Protein AF-A0A7S2YE97-F1 (afdb_monomer_lite)

InterPro domains:
  IPR036770 Ankyrin repeat-containing domain superfamily [G3DSA:1.25.40.20] (8-160)

pLDDT: mean 84.18, std 16.36, range [41.0, 97.88]

Secondary structure (DSSP, 8-state):
--HHHHHHHTTHHHHHHHTT-HHHHHHHHHHHHHT-SSHHHHHHHHHHHHT---TTS--HHHHHHTTSSSTTGGG-HHHHHHHHHHHTT--TT---TTT---HHHHHHHHHHHHHHHHHHTTPPPP--HHHHHHHHHHS-TT---HHHHH--THHHHTTTTT-------------------

Organism: NCBI:txid265537

Foldseek 3Di:
DQLLVVCLQVCVLLVCLLVVVVVVNVVSLVSQLVVDDDPVVSLVSSLCSQARADPQQDGSLLSLLLNPQPPPLQVLVSVVSSVVSVVSNRALQDARPPQRAGSLLSNLVNNLVRQLVCVVVVHDDDPRPSNVVSNVSSAHPVGGDPRSVVSDSVVVVVVVVPPPPPPDDDDDDDDDDDDDD

Sequence (181 aa):
VSPGQLILESEAIHACTRSKNFVFLRMLLTVIATSEPTQCEKTRAKSEALNHLDTEGLTPLMAFAEKAGGSNLEDGEDRKYCQFLINMGADKNIVNLRNGLSALGTFRLKIQHEKQRQLMLFLPLRDEPEEALMEALLEPDHGETPADRAIRLEDIVDEVDEIEVDDDEGFFFEDDSDEDY

Radius of gyration: 23.35 Å; chains: 1; bounding box: 40×60×83 Å

Structure (mmCIF, N/CA/C/O backbone):
data_AF-A0A7S2YE97-F1
#
_entry.id   AF-A0A7S2YE97-F1
#
loop_
_atom_site.group_PDB
_atom_site.id
_atom_site.type_symbol
_atom_site.label_atom_id
_atom_site.label_alt_id
_atom_site.label_comp_id
_atom_site.label_asym_id
_atom_site.label_entity_id
_atom_site.label_seq_id
_atom_site.pdbx_PDB_ins_code
_atom_site.Cartn_x
_atom_site.Cartn_y
_atom_site.Cartn_z
_atom_site.occupancy
_atom_site.B_iso_or_equiv
_atom_site.auth_seq_id
_atom_site.auth_comp_id
_atom_site.auth_asym_id
_atom_site.auth_atom_id
_atom_site.pdbx_PDB_model_num
ATOM 1 N N . VAL A 1 1 ? -23.931 3.031 15.498 1.00 75.88 1 VAL A N 1
ATOM 2 C CA . VAL A 1 1 ? -22.666 2.961 14.738 1.00 75.88 1 VAL A CA 1
ATOM 3 C C . VAL A 1 1 ? -21.594 3.619 15.584 1.00 75.88 1 VAL A C 1
ATOM 5 O O . VAL A 1 1 ? -21.840 4.721 16.070 1.00 75.88 1 VAL A O 1
ATOM 8 N N . SER A 1 2 ? -20.489 2.931 15.875 1.00 85.75 2 SER A N 1
ATOM 9 C CA . SER A 1 2 ? -19.382 3.539 16.627 1.00 85.75 2 SER A CA 1
ATOM 10 C C . SER A 1 2 ? -18.596 4.511 15.730 1.00 85.75 2 SER A C 1
ATOM 12 O O . SER A 1 2 ? -18.594 4.337 14.510 1.00 85.75 2 SER A O 1
ATOM 14 N N . PRO A 1 3 ? -17.902 5.523 16.286 1.00 86.44 3 PRO A N 1
ATOM 15 C CA . PRO A 1 3 ? -17.029 6.389 15.491 1.00 86.44 3 PRO A CA 1
ATOM 16 C C . PRO A 1 3 ? -15.985 5.604 14.687 1.00 86.44 3 PRO A C 1
ATOM 18 O O . PRO A 1 3 ? -15.706 5.955 13.546 1.00 86.44 3 PRO A O 1
ATOM 21 N N . GLY A 1 4 ? -15.454 4.512 15.251 1.00 86.38 4 GLY A N 1
ATOM 22 C CA . GLY A 1 4 ? -14.522 3.630 14.550 1.00 86.38 4 GLY A CA 1
ATOM 23 C C . GLY A 1 4 ? -15.140 2.961 13.320 1.00 86.38 4 GLY A C 1
ATOM 24 O O . GLY A 1 4 ? -14.518 2.961 12.265 1.00 86.38 4 GLY A O 1
ATOM 25 N N . GLN A 1 5 ? -16.382 2.474 13.418 1.00 87.75 5 GLN A N 1
ATOM 26 C CA . GLN A 1 5 ? -17.096 1.897 12.271 1.00 87.75 5 GLN A CA 1
ATOM 27 C C . GLN A 1 5 ? -17.297 2.920 11.148 1.00 87.75 5 GLN A C 1
ATOM 29 O O . GLN A 1 5 ? -16.999 2.613 10.001 1.00 87.75 5 GLN A O 1
ATOM 34 N N . LEU A 1 6 ? -17.699 4.155 11.476 1.00 90.75 6 LEU A N 1
ATOM 35 C CA . LEU A 1 6 ? -17.858 5.220 10.474 1.00 90.75 6 LEU A CA 1
ATOM 36 C C . LEU A 1 6 ? -16.541 5.553 9.756 1.00 90.75 6 LEU A C 1
ATOM 38 O O . LEU A 1 6 ? -16.541 5.844 8.562 1.00 90.75 6 LEU A O 1
ATOM 42 N N . ILE A 1 7 ? -15.411 5.519 10.467 1.00 91.38 7 ILE A N 1
ATOM 43 C CA . ILE A 1 7 ? -14.090 5.770 9.870 1.00 91.38 7 ILE A CA 1
ATOM 44 C C . ILE A 1 7 ? -13.717 4.668 8.870 1.00 91.38 7 ILE A C 1
ATOM 46 O O . ILE A 1 7 ? -13.161 4.976 7.818 1.00 91.38 7 ILE A O 1
ATOM 50 N N . LEU A 1 8 ? -14.022 3.407 9.186 1.00 90.25 8 LEU A N 1
ATOM 51 C CA . LEU A 1 8 ? -13.765 2.280 8.287 1.00 90.25 8 LEU A CA 1
ATOM 52 C C . LEU A 1 8 ? -14.681 2.328 7.058 1.00 90.25 8 LEU A C 1
ATOM 54 O O . LEU A 1 8 ? -14.187 2.310 5.937 1.00 90.25 8 LEU A O 1
ATOM 58 N N . GLU A 1 9 ? -15.989 2.499 7.269 1.00 90.81 9 GLU A N 1
ATOM 59 C CA . GLU A 1 9 ? -17.004 2.554 6.202 1.00 90.81 9 GLU A CA 1
ATOM 60 C C . GLU A 1 9 ? -16.822 3.742 5.245 1.00 90.81 9 GLU A C 1
ATOM 62 O O . GLU A 1 9 ? -17.230 3.672 4.091 1.00 90.81 9 GLU A O 1
ATOM 67 N N . SER A 1 10 ? -16.221 4.839 5.714 1.00 92.50 10 SER A N 1
ATOM 68 C CA . SER A 1 10 ? -15.926 6.016 4.883 1.00 92.50 10 SER A CA 1
ATOM 69 C C . SER A 1 10 ? -14.605 5.924 4.121 1.00 92.50 10 SER A C 1
ATOM 71 O O . SER A 1 10 ? -14.257 6.867 3.414 1.00 92.50 10 SER A O 1
ATOM 73 N N . GLU A 1 11 ? -13.838 4.844 4.304 1.00 94.62 11 GLU A N 1
ATOM 74 C CA . GLU A 1 11 ? -12.523 4.634 3.684 1.00 94.62 11 GLU A CA 1
ATOM 75 C C . GLU A 1 11 ? -11.502 5.750 3.986 1.00 94.62 11 GLU A C 1
ATOM 77 O O . GLU A 1 11 ? -10.478 5.888 3.312 1.00 94.62 11 GLU A O 1
ATOM 82 N N . ALA A 1 12 ? -11.730 6.540 5.041 1.00 95.44 12 ALA A N 1
ATOM 83 C CA . ALA A 1 12 ? -10.910 7.707 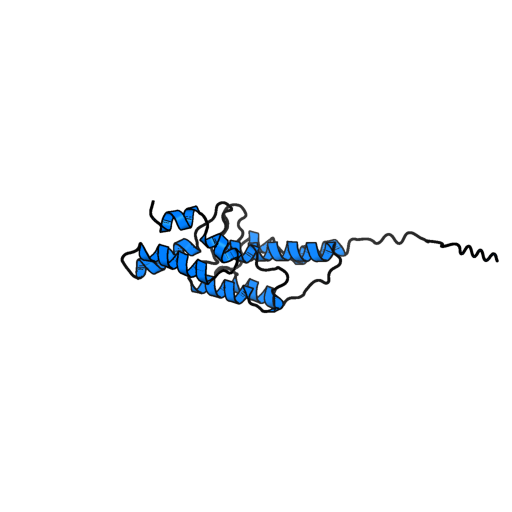5.362 1.00 95.44 12 ALA A CA 1
ATOM 84 C C . ALA A 1 12 ? -9.431 7.348 5.595 1.00 95.44 12 ALA A C 1
ATOM 86 O O . ALA A 1 12 ? -8.539 8.152 5.318 1.00 95.44 12 ALA A O 1
ATOM 87 N N . ILE A 1 13 ? -9.163 6.128 6.070 1.00 96.62 13 ILE A N 1
ATOM 88 C CA . ILE A 1 13 ? -7.809 5.588 6.240 1.00 96.62 13 ILE A CA 1
ATOM 89 C C . ILE A 1 13 ? -7.108 5.445 4.886 1.00 96.62 13 ILE A C 1
ATOM 91 O O . ILE A 1 13 ? -5.993 5.942 4.748 1.00 96.62 13 ILE A O 1
ATOM 95 N N . HIS A 1 14 ? -7.771 4.854 3.888 1.00 96.75 14 HIS A N 1
ATOM 96 C CA . HIS A 1 14 ? -7.250 4.703 2.525 1.00 96.75 14 HIS A CA 1
ATOM 97 C C . HIS A 1 14 ? -6.968 6.063 1.881 1.00 96.75 14 HIS A C 1
ATOM 99 O O . HIS A 1 14 ? -5.919 6.276 1.276 1.00 96.75 14 HIS A O 1
ATOM 105 N N . ALA A 1 15 ? -7.873 7.029 2.059 1.00 94.94 15 ALA A N 1
ATOM 106 C CA . ALA A 1 15 ? -7.662 8.390 1.569 1.00 94.94 15 ALA A CA 1
ATOM 107 C C . ALA A 1 15 ? -6.445 9.063 2.235 1.00 94.94 15 ALA A C 1
ATOM 109 O O . ALA A 1 15 ? -5.645 9.732 1.569 1.00 94.94 15 ALA A O 1
ATOM 110 N N . CYS A 1 16 ? -6.263 8.869 3.546 1.00 95.25 16 CYS A N 1
ATOM 111 C CA . CYS A 1 16 ? -5.103 9.391 4.268 1.00 95.25 16 CYS A CA 1
ATOM 112 C C . CYS A 1 16 ? -3.794 8.725 3.826 1.00 95.25 16 CYS A C 1
ATOM 114 O O . CYS A 1 16 ? -2.788 9.425 3.706 1.00 95.25 16 CYS A O 1
ATOM 116 N N . THR A 1 17 ? -3.790 7.412 3.564 1.00 94.75 17 THR A N 1
ATOM 117 C CA . THR A 1 17 ? -2.585 6.722 3.083 1.00 94.75 17 THR A CA 1
ATOM 118 C C . THR A 1 17 ? -2.226 7.153 1.669 1.00 94.75 17 THR A C 1
ATOM 120 O O . THR A 1 17 ? -1.098 7.586 1.453 1.00 94.75 17 THR A O 1
ATOM 123 N N . ARG A 1 18 ? -3.191 7.181 0.739 1.00 92.06 18 ARG A N 1
ATOM 124 C CA . ARG A 1 18 ? -3.002 7.678 -0.641 1.00 92.06 18 ARG A CA 1
ATOM 125 C C . ARG A 1 18 ? -2.417 9.093 -0.694 1.00 92.06 18 ARG A C 1
ATOM 127 O O . ARG A 1 18 ? -1.621 9.400 -1.574 1.00 92.06 18 ARG A O 1
ATOM 134 N N . SER A 1 19 ? -2.802 9.956 0.248 1.00 91.00 19 SER A N 1
ATOM 135 C CA . SER A 1 19 ? -2.330 11.347 0.335 1.00 91.00 19 SER A CA 1
ATOM 136 C C . SER A 1 19 ? -1.078 11.546 1.197 1.00 91.00 19 SER A C 1
ATOM 138 O O . SER A 1 19 ? -0.663 12.687 1.397 1.00 91.00 19 SER A O 1
ATOM 140 N N . LYS A 1 20 ? -0.476 10.472 1.733 1.00 90.88 20 LYS A N 1
ATOM 141 C CA . LYS A 1 20 ? 0.666 10.519 2.669 1.00 90.88 20 LYS A CA 1
ATOM 142 C C . LYS A 1 20 ? 0.407 11.372 3.917 1.00 90.88 20 LYS A C 1
ATOM 144 O O . LYS A 1 20 ? 1.334 11.852 4.573 1.00 90.88 20 LYS A O 1
ATOM 149 N N . ASN A 1 21 ? -0.856 11.560 4.295 1.00 91.44 21 ASN A N 1
ATOM 150 C CA . ASN A 1 21 ? -1.219 12.443 5.394 1.00 91.44 21 ASN A CA 1
ATOM 151 C C . ASN A 1 21 ? -1.110 11.723 6.747 1.00 91.44 21 ASN A C 1
ATOM 153 O O . ASN A 1 21 ? -2.098 11.297 7.352 1.00 91.44 21 ASN A O 1
ATOM 157 N N . PHE A 1 22 ? 0.127 11.580 7.229 1.00 88.25 22 PHE A N 1
ATOM 158 C CA . PHE A 1 22 ? 0.442 10.834 8.451 1.00 88.25 22 PHE A CA 1
ATOM 159 C C . PHE A 1 22 ? -0.251 11.391 9.701 1.00 88.25 22 PHE A C 1
ATOM 161 O O . PHE A 1 22 ? -0.606 10.627 10.600 1.00 88.25 22 PHE A O 1
ATOM 168 N N . VAL A 1 23 ? -0.445 12.711 9.778 1.00 92.44 23 VAL A N 1
ATOM 169 C CA . VAL A 1 23 ? -1.068 13.360 10.940 1.00 92.44 23 VAL A CA 1
ATOM 170 C C . VAL A 1 23 ? -2.518 12.914 11.058 1.00 92.44 23 VAL A C 1
ATOM 172 O O . VAL A 1 23 ? -2.937 12.436 12.116 1.00 92.44 23 VAL A O 1
ATOM 175 N N . PHE A 1 24 ? -3.265 13.010 9.957 1.00 94.69 24 PHE A N 1
ATOM 176 C CA . PHE A 1 24 ? -4.664 12.605 9.929 1.00 94.69 24 PHE A CA 1
ATOM 177 C C . PHE A 1 24 ? -4.818 11.093 10.087 1.00 94.69 24 PHE A C 1
ATOM 179 O O . PHE A 1 24 ? -5.642 10.663 10.891 1.00 94.69 24 PHE A O 1
ATOM 186 N N . LEU A 1 25 ? -3.965 10.287 9.447 1.00 95.62 25 LEU A N 1
ATOM 187 C CA . LEU A 1 25 ? -3.965 8.836 9.639 1.00 95.62 25 LEU A CA 1
ATOM 188 C C . LEU A 1 25 ? -3.808 8.458 11.121 1.00 95.62 25 LEU A C 1
ATOM 190 O O . LEU A 1 25 ? -4.608 7.699 11.667 1.00 95.62 25 LEU A O 1
ATOM 194 N N . ARG A 1 26 ? -2.807 9.024 11.812 1.00 94.56 26 ARG A N 1
ATOM 195 C CA . ARG A 1 26 ? -2.575 8.750 13.241 1.00 94.56 26 ARG A CA 1
ATOM 196 C C . ARG A 1 26 ? -3.742 9.200 14.111 1.00 94.56 26 ARG A C 1
ATOM 198 O O . ARG A 1 26 ? -4.059 8.520 15.090 1.00 94.56 26 ARG A O 1
ATOM 205 N N . MET A 1 27 ? -4.370 10.323 13.775 1.00 95.38 27 MET A N 1
ATOM 206 C CA . MET A 1 27 ? -5.557 10.807 14.472 1.00 95.38 27 MET A CA 1
ATOM 207 C C . MET A 1 27 ? -6.721 9.819 14.323 1.00 95.38 27 MET A C 1
ATOM 209 O O . MET A 1 27 ? -7.280 9.401 15.336 1.00 95.38 27 MET A O 1
ATOM 213 N N . LEU A 1 28 ? -7.029 9.372 13.101 1.00 95.75 28 LEU A N 1
ATOM 214 C CA . LEU A 1 28 ? -8.090 8.393 12.839 1.00 95.75 28 LEU A CA 1
ATOM 215 C C . LEU A 1 28 ? -7.843 7.072 13.582 1.00 95.75 28 LEU A C 1
ATOM 217 O O . LEU A 1 28 ? -8.715 6.598 14.307 1.00 95.75 28 LEU A O 1
ATOM 221 N N . LEU A 1 29 ? -6.625 6.529 13.503 1.00 95.06 29 LEU A N 1
ATOM 222 C CA . LEU A 1 29 ? -6.242 5.309 14.227 1.00 95.06 29 LEU A CA 1
ATOM 223 C C . LEU A 1 29 ? -6.323 5.472 15.752 1.00 95.06 29 LEU A C 1
ATOM 225 O O . LEU A 1 29 ? -6.571 4.508 16.478 1.00 95.06 29 LEU A O 1
ATOM 229 N N . THR A 1 30 ? -6.104 6.686 16.261 1.00 94.25 30 THR A N 1
ATOM 230 C CA . THR A 1 30 ? -6.271 6.982 17.688 1.00 94.25 30 THR A CA 1
ATOM 231 C C . THR A 1 30 ? -7.743 6.954 18.077 1.00 94.25 30 THR A C 1
ATOM 233 O O . THR A 1 30 ? -8.070 6.322 19.077 1.00 94.25 30 THR A O 1
ATOM 236 N N . VAL A 1 31 ? -8.628 7.553 17.274 1.00 93.88 31 VAL A N 1
ATOM 237 C CA . VAL A 1 31 ? -10.082 7.5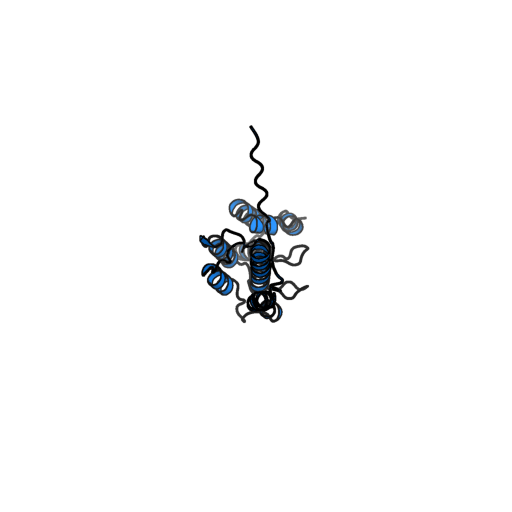16 17.506 1.00 93.88 31 VAL A CA 1
ATOM 238 C C . VAL A 1 31 ? -10.609 6.078 17.495 1.00 93.88 31 VAL A C 1
ATOM 240 O O . VAL A 1 31 ? -11.365 5.691 18.388 1.00 93.88 31 VAL A O 1
ATOM 243 N N . ILE A 1 32 ? -10.157 5.256 16.545 1.00 92.81 32 ILE A N 1
ATOM 244 C CA . ILE A 1 32 ? -10.510 3.829 16.489 1.00 92.81 32 ILE A CA 1
ATOM 245 C C . ILE A 1 32 ? -10.099 3.137 17.791 1.00 92.81 32 ILE A C 1
ATOM 247 O O . ILE A 1 32 ? -10.936 2.560 18.480 1.00 92.81 32 ILE A O 1
ATOM 251 N N . ALA A 1 33 ? -8.839 3.294 18.198 1.00 91.75 33 ALA A N 1
ATOM 252 C CA . ALA A 1 33 ? -8.330 2.667 19.411 1.00 91.75 33 ALA A CA 1
ATOM 253 C C . ALA A 1 33 ? -9.001 3.176 20.697 1.00 91.75 33 ALA A C 1
ATOM 255 O O . ALA A 1 33 ? -9.139 2.424 21.654 1.00 91.75 33 ALA A O 1
ATOM 256 N N . THR A 1 34 ? -9.443 4.434 20.769 1.00 89.94 34 THR A N 1
ATOM 257 C CA . THR A 1 34 ? -10.120 4.932 21.981 1.00 89.94 34 THR A CA 1
ATOM 258 C C . THR A 1 34 ? -11.440 4.229 22.286 1.00 89.94 34 THR A C 1
ATOM 260 O O . THR A 1 34 ? -11.907 4.318 23.419 1.00 89.94 34 THR A O 1
ATOM 263 N N . SER A 1 35 ? -12.007 3.508 21.316 1.00 85.12 35 SER A N 1
ATOM 264 C CA . SER A 1 35 ? -13.218 2.707 21.509 1.00 85.12 35 SER A CA 1
ATOM 265 C C . SER A 1 35 ? -12.954 1.390 22.255 1.00 85.12 35 SER A C 1
ATOM 267 O O . SER A 1 35 ? -13.901 0.779 22.740 1.00 85.12 35 SER A O 1
ATOM 269 N N . GLU A 1 36 ? -11.687 0.981 22.392 1.00 89.56 36 GLU A N 1
ATOM 270 C CA . GLU A 1 36 ? -11.294 -0.312 22.956 1.00 89.56 36 GLU A CA 1
ATOM 271 C C . GLU A 1 36 ? -10.795 -0.205 24.412 1.00 89.56 36 GLU A C 1
ATOM 273 O O . GLU A 1 36 ? -10.025 0.712 24.742 1.00 89.56 36 GLU A O 1
ATOM 278 N N . PRO A 1 37 ? -11.182 -1.138 25.308 1.00 86.75 37 PRO A N 1
ATOM 279 C CA . PRO A 1 37 ? -10.896 -1.016 26.734 1.00 86.75 37 PRO A CA 1
ATOM 280 C C . PRO A 1 37 ? -9.446 -1.358 27.104 1.00 86.75 37 PRO A C 1
ATOM 282 O O . PRO A 1 37 ? -8.865 -0.687 27.963 1.00 86.75 37 PRO A O 1
ATOM 285 N N . THR A 1 38 ? -8.819 -2.348 26.464 1.00 93.94 38 THR A N 1
ATOM 286 C CA . THR A 1 38 ? -7.451 -2.780 26.805 1.00 93.94 38 THR A CA 1
ATOM 287 C C . THR A 1 38 ? -6.405 -2.350 25.777 1.00 93.94 38 THR A C 1
ATOM 289 O O . THR A 1 38 ? -6.697 -2.119 24.608 1.00 93.94 38 THR A O 1
ATOM 292 N N . GLN A 1 39 ? -5.133 -2.271 26.190 1.00 91.88 39 GLN A N 1
ATOM 293 C CA . GLN A 1 39 ? -4.034 -1.950 25.269 1.00 91.88 39 GLN A CA 1
ATOM 294 C C . GLN A 1 39 ? -3.868 -2.997 24.152 1.00 91.88 39 GLN A C 1
ATOM 296 O O . GLN A 1 39 ? -3.484 -2.644 23.040 1.00 91.88 39 GLN A O 1
ATOM 301 N N . CYS A 1 40 ? -4.172 -4.266 24.437 1.00 93.19 40 CYS A N 1
ATOM 302 C CA . CYS A 1 40 ? -4.134 -5.337 23.444 1.00 93.19 40 CYS A CA 1
ATOM 303 C C . CYS A 1 40 ? -5.191 -5.112 22.352 1.00 93.19 40 CYS A C 1
ATOM 305 O O . CYS A 1 40 ? -4.863 -5.096 21.167 1.00 93.19 40 CYS A O 1
ATOM 307 N N . GLU A 1 41 ? -6.436 -4.835 22.751 1.00 92.06 41 GLU A N 1
ATOM 308 C CA . GLU A 1 41 ? -7.533 -4.548 21.819 1.00 92.06 41 GLU A CA 1
ATOM 309 C C . GLU A 1 41 ? -7.282 -3.261 21.030 1.00 92.06 41 GLU A C 1
ATOM 311 O O . GLU A 1 41 ? -7.501 -3.231 19.826 1.00 92.06 41 GLU A O 1
ATOM 316 N N . LYS A 1 42 ? -6.703 -2.229 21.659 1.00 93.19 42 LYS A N 1
ATOM 317 C CA . LYS A 1 42 ? -6.281 -0.994 20.975 1.00 93.19 42 LYS A CA 1
ATOM 318 C C . LYS A 1 42 ? -5.308 -1.254 19.833 1.00 93.19 42 LYS A C 1
ATOM 320 O O . LYS A 1 42 ? -5.452 -0.672 18.761 1.00 93.19 42 LYS A O 1
ATOM 325 N N . THR A 1 43 ? -4.287 -2.074 20.072 1.00 92.50 43 THR A N 1
ATOM 326 C CA . THR A 1 43 ? -3.306 -2.433 19.040 1.00 92.50 43 THR A CA 1
ATOM 327 C C . THR A 1 43 ? -3.965 -3.255 17.940 1.00 92.50 43 THR A C 1
ATOM 329 O O . THR A 1 43 ? -3.762 -2.968 16.762 1.00 92.50 43 THR A O 1
ATOM 332 N N . ARG A 1 44 ? -4.806 -4.222 18.318 1.00 93.44 44 ARG A N 1
ATOM 333 C CA . ARG A 1 44 ? -5.547 -5.055 17.373 1.00 93.44 44 ARG A CA 1
ATOM 334 C C . ARG A 1 44 ? -6.468 -4.223 16.477 1.00 93.44 44 ARG A C 1
ATOM 336 O O . ARG A 1 44 ? -6.367 -4.346 15.268 1.00 93.44 44 ARG A O 1
ATOM 343 N N . ALA A 1 45 ? -7.277 -3.325 17.036 1.00 93.44 45 ALA A N 1
ATOM 344 C CA . ALA A 1 45 ? -8.194 -2.478 16.273 1.00 93.44 45 ALA A CA 1
ATOM 345 C C . ALA A 1 45 ? -7.461 -1.554 15.286 1.00 93.44 45 ALA A C 1
ATOM 347 O O . ALA A 1 45 ? -7.941 -1.313 14.183 1.00 93.44 45 ALA A O 1
ATOM 348 N N . LYS A 1 46 ? -6.266 -1.059 15.645 1.00 94.50 46 LYS A N 1
ATOM 349 C CA . LYS A 1 46 ? -5.421 -0.297 14.709 1.00 94.50 46 LYS A CA 1
ATOM 350 C C . LYS A 1 46 ? -4.918 -1.160 13.558 1.00 94.50 46 LYS A C 1
ATOM 352 O O . LYS A 1 46 ? -4.935 -0.699 12.423 1.00 94.50 46 LYS A O 1
ATOM 357 N N . SER A 1 47 ? -4.471 -2.380 13.851 1.00 95.25 47 SER A N 1
ATOM 358 C CA . SER A 1 47 ? -4.016 -3.314 12.820 1.00 95.25 47 SER A CA 1
ATOM 359 C C . SER A 1 47 ? -5.174 -3.746 11.919 1.00 95.25 47 SER A C 1
ATOM 361 O O . SER A 1 47 ? -5.038 -3.689 10.705 1.00 95.25 47 SER A O 1
ATOM 363 N N . GLU A 1 48 ? -6.346 -4.062 12.475 1.00 95.19 48 GLU A N 1
ATOM 364 C CA . GLU A 1 48 ? -7.560 -4.350 11.696 1.00 95.19 48 GLU A CA 1
ATOM 365 C C . GLU A 1 48 ? -7.928 -3.177 10.781 1.00 95.19 48 GLU A C 1
ATOM 367 O O . GLU A 1 48 ? -8.248 -3.380 9.616 1.00 95.19 48 GLU A O 1
ATOM 372 N N . ALA A 1 49 ? -7.813 -1.942 11.270 1.00 96.12 49 ALA A N 1
ATOM 373 C CA . ALA A 1 49 ? -8.083 -0.750 10.479 1.00 96.12 49 ALA A CA 1
ATOM 374 C C . ALA A 1 49 ? -7.064 -0.523 9.347 1.00 96.12 49 ALA A C 1
ATOM 376 O O . ALA A 1 49 ? -7.438 -0.094 8.259 1.00 96.12 49 ALA A O 1
ATOM 377 N N . LEU A 1 50 ? -5.784 -0.831 9.582 1.00 97.31 50 LEU A N 1
ATOM 378 C CA . LEU A 1 50 ? -4.716 -0.767 8.575 1.00 97.31 50 LEU A CA 1
ATOM 379 C C . LEU A 1 50 ? -4.744 -1.917 7.563 1.00 97.31 50 LEU A C 1
ATOM 381 O O . LEU A 1 50 ? -4.014 -1.862 6.578 1.00 97.31 50 LEU A O 1
ATOM 385 N N . ASN A 1 51 ? -5.576 -2.925 7.808 1.00 97.75 51 ASN A N 1
ATOM 386 C CA . ASN A 1 51 ? -5.766 -4.103 6.966 1.00 97.75 51 ASN A CA 1
ATOM 387 C C . ASN A 1 51 ? -7.203 -4.220 6.445 1.00 97.75 51 ASN A C 1
ATOM 389 O O . ASN A 1 51 ? -7.565 -5.223 5.832 1.00 97.75 51 ASN A O 1
ATOM 393 N N . HIS A 1 52 ? -8.031 -3.208 6.707 1.00 96.44 52 HIS A N 1
ATOM 394 C CA . HIS A 1 52 ? -9.391 -3.143 6.204 1.00 96.44 52 HIS A CA 1
ATOM 395 C C . HIS A 1 52 ? -9.368 -2.993 4.685 1.00 96.44 52 HIS A C 1
ATOM 397 O O . HIS A 1 52 ? -8.512 -2.291 4.167 1.00 96.44 52 HIS A O 1
ATOM 403 N N . LEU A 1 53 ? -10.293 -3.641 3.984 1.00 96.19 53 LEU A N 1
ATOM 404 C CA . LEU A 1 53 ? -10.402 -3.520 2.534 1.00 96.19 53 LEU A CA 1
ATOM 405 C C . LEU A 1 53 ? -11.386 -2.403 2.188 1.00 96.19 53 LEU A C 1
ATOM 407 O O . LEU A 1 53 ? -12.473 -2.355 2.765 1.00 96.19 53 LEU A O 1
ATOM 411 N N . ASP A 1 54 ? -11.023 -1.537 1.249 1.00 95.62 54 ASP A N 1
ATOM 412 C CA . ASP A 1 54 ? -11.953 -0.586 0.641 1.00 95.62 54 ASP A CA 1
ATOM 413 C C . ASP A 1 54 ? -12.925 -1.265 -0.349 1.00 95.62 54 ASP A C 1
ATOM 415 O O . ASP A 1 54 ? -12.926 -2.485 -0.555 1.00 95.62 54 ASP A O 1
ATOM 419 N N . THR A 1 55 ? -13.784 -0.465 -0.982 1.00 94.62 55 THR A N 1
ATOM 420 C CA . THR A 1 55 ? -14.744 -0.906 -2.008 1.00 94.62 55 THR A CA 1
ATOM 421 C C . THR A 1 55 ? -14.093 -1.492 -3.268 1.00 94.62 55 THR A C 1
ATOM 423 O O . THR A 1 55 ? -14.729 -2.275 -3.995 1.00 94.62 55 THR A O 1
ATOM 426 N N . GLU A 1 56 ? -12.825 -1.171 -3.521 1.00 94.25 56 GLU A N 1
ATOM 427 C CA . GLU A 1 56 ? -12.008 -1.713 -4.610 1.00 94.25 56 GLU A CA 1
ATOM 428 C C . GLU A 1 56 ? -11.297 -3.017 -4.202 1.00 94.25 56 GLU A C 1
ATOM 430 O O . GLU A 1 56 ? -10.809 -3.760 -5.060 1.00 94.25 56 GLU A O 1
ATOM 435 N N . GLY A 1 57 ? -11.334 -3.362 -2.912 1.00 95.56 57 GLY A N 1
ATOM 436 C CA . GLY A 1 57 ? -10.679 -4.534 -2.343 1.00 95.56 57 GLY A CA 1
ATOM 437 C C . GLY A 1 57 ? -9.208 -4.295 -2.010 1.00 95.56 57 GLY A C 1
ATOM 438 O O . GLY A 1 57 ? -8.448 -5.260 -1.935 1.00 95.56 57 GLY A O 1
ATOM 439 N N . LEU A 1 58 ? -8.793 -3.038 -1.853 1.00 96.88 58 LEU A N 1
ATOM 440 C CA . LEU A 1 58 ? -7.433 -2.644 -1.511 1.00 96.88 58 LEU A CA 1
ATOM 441 C C . LEU A 1 58 ? -7.315 -2.422 -0.007 1.00 96.88 58 LEU A C 1
ATOM 443 O O . LEU A 1 58 ? -8.194 -1.832 0.609 1.00 96.88 58 LEU A O 1
ATOM 447 N N . THR A 1 59 ? -6.203 -2.857 0.584 1.00 97.88 59 THR A N 1
ATOM 448 C CA . THR A 1 59 ? -5.811 -2.394 1.921 1.00 97.88 59 THR A CA 1
ATOM 449 C C . THR A 1 59 ? -5.238 -0.975 1.840 1.00 97.88 59 THR A C 1
ATOM 451 O O . THR A 1 59 ? -4.788 -0.549 0.773 1.00 97.88 59 THR A O 1
ATOM 454 N N . PRO A 1 60 ? -5.117 -0.236 2.956 1.00 97.62 60 PRO A N 1
ATOM 455 C CA . PRO A 1 60 ? -4.429 1.050 2.980 1.00 97.62 60 PRO A CA 1
ATOM 456 C C . PRO A 1 60 ? -2.984 0.996 2.464 1.00 97.62 60 PRO A C 1
ATOM 458 O O . PRO A 1 60 ? -2.518 1.989 1.899 1.00 97.62 60 PRO A O 1
ATOM 461 N N . LEU A 1 61 ? -2.288 -0.138 2.640 1.00 97.69 61 LEU A N 1
ATOM 462 C CA . LEU A 1 61 ? -0.949 -0.368 2.090 1.00 97.69 61 LEU A CA 1
ATOM 463 C C . LEU A 1 61 ? -0.990 -0.539 0.566 1.00 97.69 61 LEU A C 1
ATOM 465 O O . LEU A 1 61 ? -0.200 0.099 -0.120 1.00 97.69 61 LEU A O 1
ATOM 469 N N . MET A 1 62 ? -1.932 -1.324 0.029 1.00 97.62 62 MET A N 1
ATOM 470 C CA . MET A 1 62 ? -2.135 -1.452 -1.424 1.00 97.62 62 MET A CA 1
ATOM 471 C C . MET A 1 62 ? -2.548 -0.124 -2.061 1.00 97.62 62 MET A C 1
ATOM 473 O O . MET A 1 62 ? -1.993 0.274 -3.077 1.00 97.62 62 MET A O 1
ATOM 477 N N . ALA A 1 63 ? -3.477 0.600 -1.435 1.00 95.69 63 ALA A N 1
ATOM 478 C CA . ALA A 1 63 ? -3.931 1.906 -1.899 1.00 95.69 63 ALA A CA 1
ATOM 479 C C . ALA A 1 63 ? -2.780 2.924 -1.945 1.00 95.69 63 ALA A C 1
ATOM 481 O O . ALA A 1 63 ? -2.744 3.792 -2.816 1.00 95.69 63 ALA A O 1
ATOM 482 N N . PHE A 1 64 ? -1.821 2.822 -1.019 1.00 95.56 64 PHE A N 1
ATOM 483 C CA . PHE A 1 64 ? -0.596 3.609 -1.090 1.00 95.56 64 PHE A CA 1
ATOM 484 C C . PHE A 1 64 ? 0.354 3.110 -2.186 1.00 95.56 64 PHE A C 1
ATOM 486 O O . PHE A 1 64 ? 0.855 3.927 -2.954 1.00 95.56 64 PHE A O 1
ATOM 493 N N . ALA A 1 65 ? 0.561 1.796 -2.299 1.00 94.50 65 ALA A N 1
ATOM 494 C CA . ALA A 1 65 ? 1.382 1.175 -3.338 1.00 94.50 65 ALA A CA 1
ATOM 495 C C . ALA A 1 65 ? 0.910 1.530 -4.761 1.00 94.50 65 ALA A C 1
ATOM 497 O O . ALA A 1 65 ? 1.732 1.752 -5.635 1.00 94.50 65 ALA A O 1
ATOM 498 N N . GLU A 1 66 ? -0.399 1.685 -4.973 1.00 91.94 66 GLU A N 1
ATOM 499 C CA . GLU A 1 66 ? -1.010 2.155 -6.227 1.00 91.94 66 GLU A CA 1
ATOM 500 C C . GLU A 1 66 ? -0.612 3.602 -6.592 1.00 91.94 66 GLU A C 1
ATOM 502 O O . GLU A 1 66 ? -0.667 4.015 -7.753 1.00 91.94 66 GLU A O 1
ATOM 507 N N . LYS A 1 67 ? -0.239 4.411 -5.596 1.00 87.94 67 LYS A N 1
ATOM 508 C CA . LYS A 1 67 ? 0.218 5.798 -5.778 1.00 87.94 67 LYS A CA 1
ATOM 509 C C . LYS A 1 67 ? 1.737 5.924 -5.780 1.00 87.94 67 LYS A C 1
ATOM 511 O O . LYS A 1 67 ? 2.250 6.825 -6.444 1.00 87.94 67 LYS A O 1
ATOM 516 N N . ALA A 1 68 ? 2.429 5.063 -5.041 1.00 82.44 68 ALA A N 1
ATOM 517 C CA . ALA A 1 68 ? 3.878 4.957 -5.061 1.00 82.44 68 ALA A CA 1
ATOM 518 C C . ALA A 1 68 ? 4.324 4.449 -6.442 1.00 82.44 68 ALA A C 1
ATOM 520 O O . ALA A 1 68 ? 3.734 3.523 -6.983 1.00 82.44 68 ALA A O 1
ATOM 521 N N . GLY A 1 69 ? 5.326 5.083 -7.050 1.00 63.84 69 GLY A N 1
ATOM 522 C CA . GLY A 1 69 ? 5.715 4.795 -8.441 1.00 63.84 69 GLY A CA 1
ATOM 523 C C . GLY A 1 69 ? 5.357 5.877 -9.459 1.00 63.84 69 GLY A C 1
ATOM 524 O O . GLY A 1 69 ? 5.238 5.607 -10.650 1.00 63.84 69 GLY A O 1
ATOM 525 N N . GLY A 1 70 ? 5.142 7.108 -8.989 1.00 65.00 70 GLY A N 1
ATOM 526 C CA . GLY A 1 70 ? 5.231 8.317 -9.813 1.00 65.00 70 GLY A CA 1
ATOM 527 C C . GLY A 1 70 ? 6.629 8.950 -9.765 1.00 65.00 70 GLY A C 1
ATOM 528 O O . GLY A 1 70 ? 7.584 8.346 -9.294 1.00 65.00 70 GLY A O 1
ATOM 529 N N . SER A 1 71 ? 6.732 10.217 -10.174 1.00 57.34 71 SER A N 1
ATOM 530 C CA . SER A 1 71 ? 7.970 11.009 -10.340 1.00 57.34 71 SER A CA 1
ATOM 531 C C . SER A 1 71 ? 8.887 11.186 -9.110 1.00 57.34 71 SER A C 1
ATOM 533 O O . SER A 1 71 ? 9.892 11.886 -9.219 1.00 57.34 71 SER A O 1
ATOM 535 N N . ASN A 1 72 ? 8.555 10.608 -7.950 1.00 57.31 72 ASN A N 1
ATOM 536 C CA . ASN A 1 72 ? 9.134 10.954 -6.642 1.00 57.31 72 ASN A CA 1
ATOM 537 C C . ASN A 1 72 ? 9.834 9.781 -5.929 1.00 57.31 72 ASN A C 1
ATOM 539 O O . ASN A 1 72 ? 10.066 9.843 -4.720 1.00 57.31 72 ASN A O 1
ATOM 543 N N . LEU A 1 73 ? 10.169 8.710 -6.644 1.00 67.38 73 LEU A N 1
ATOM 544 C CA . LEU A 1 73 ? 10.953 7.608 -6.078 1.00 67.38 73 LEU A CA 1
ATOM 545 C C . LEU A 1 73 ? 12.417 8.009 -5.788 1.00 67.38 73 LEU A C 1
ATOM 547 O O . LEU A 1 73 ? 13.073 7.359 -4.981 1.00 67.38 73 LEU A O 1
ATOM 551 N N . GLU A 1 74 ? 12.908 9.123 -6.340 1.00 65.19 74 GLU A N 1
ATOM 552 C CA . GLU A 1 74 ? 14.297 9.594 -6.181 1.00 65.19 74 GLU A CA 1
ATOM 553 C C . GLU A 1 74 ? 14.732 9.815 -4.710 1.00 65.19 74 GLU A C 1
ATOM 555 O O . GLU A 1 74 ? 15.888 9.565 -4.370 1.00 65.19 74 GLU A O 1
ATOM 560 N N . ASP A 1 75 ? 13.817 10.194 -3.807 1.00 75.31 75 ASP A N 1
ATOM 561 C CA . ASP A 1 75 ? 14.148 10.524 -2.404 1.00 75.31 75 ASP A CA 1
ATOM 562 C C . ASP A 1 75 ? 13.863 9.385 -1.397 1.0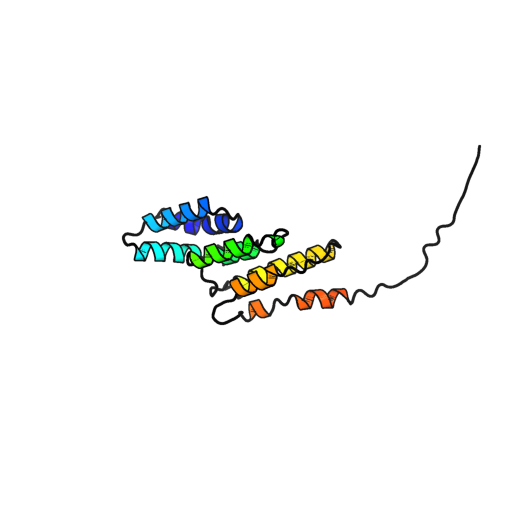0 75.31 75 ASP A C 1
ATOM 564 O O . ASP A 1 75 ? 14.094 9.506 -0.180 1.00 75.31 75 ASP A O 1
ATOM 568 N N . GLY A 1 76 ? 13.314 8.266 -1.883 1.00 83.38 76 GLY A N 1
ATOM 569 C CA . GLY A 1 76 ? 12.917 7.113 -1.069 1.00 83.38 76 GLY A CA 1
ATOM 570 C C . GLY A 1 76 ? 11.879 7.416 0.018 1.00 83.38 76 GLY A C 1
ATOM 571 O O . GLY A 1 76 ? 11.763 6.681 1.006 1.00 83.38 76 GLY A O 1
ATOM 572 N N . GLU A 1 77 ? 11.137 8.519 -0.119 1.00 87.44 77 GLU A N 1
ATOM 573 C CA . GLU A 1 77 ? 10.059 8.892 0.801 1.00 87.44 77 GLU A CA 1
ATOM 574 C C . GLU A 1 77 ? 8.925 7.868 0.784 1.00 87.44 77 GLU A C 1
ATOM 576 O O . GLU A 1 77 ? 8.410 7.506 1.844 1.00 87.44 77 GLU A O 1
ATOM 581 N N . ASP A 1 78 ? 8.585 7.352 -0.400 1.00 90.44 78 ASP A N 1
ATOM 582 C CA . ASP A 1 78 ? 7.531 6.350 -0.554 1.00 90.44 78 ASP A CA 1
ATOM 583 C C . ASP A 1 78 ? 7.864 5.083 0.224 1.00 90.44 78 ASP A C 1
ATOM 585 O O . ASP A 1 78 ? 7.041 4.596 1.001 1.00 90.44 78 ASP A O 1
ATOM 589 N N . ARG A 1 79 ? 9.099 4.585 0.108 1.00 92.12 79 ARG A N 1
ATOM 590 C CA . ARG A 1 79 ? 9.535 3.391 0.839 1.00 92.12 79 ARG A CA 1
ATOM 591 C C . ARG A 1 79 ? 9.500 3.617 2.343 1.00 92.12 79 ARG A C 1
ATOM 593 O O . ARG A 1 79 ? 9.038 2.752 3.085 1.00 92.12 79 ARG A O 1
ATOM 600 N N . LYS A 1 80 ? 9.943 4.786 2.821 1.00 91.75 80 LYS A N 1
ATOM 601 C CA . LYS A 1 80 ? 9.850 5.140 4.251 1.00 91.75 80 LYS A CA 1
ATOM 602 C C . LYS A 1 80 ? 8.395 5.147 4.724 1.00 91.75 80 LYS A C 1
ATOM 604 O O . LYS A 1 80 ? 8.125 4.722 5.848 1.00 91.75 80 LYS A O 1
ATOM 609 N N . TYR A 1 81 ? 7.464 5.593 3.882 1.00 92.31 81 TYR A N 1
ATOM 610 C CA . TYR A 1 81 ? 6.040 5.586 4.200 1.00 92.31 81 TYR A CA 1
ATOM 611 C C . TYR A 1 81 ? 5.451 4.166 4.222 1.00 92.31 81 TYR A C 1
ATOM 613 O O . TYR A 1 81 ? 4.776 3.814 5.189 1.00 92.31 81 TYR A O 1
ATOM 621 N N . CYS A 1 82 ? 5.779 3.311 3.247 1.00 94.62 82 CYS A N 1
ATOM 622 C CA . CYS A 1 82 ? 5.443 1.881 3.284 1.00 94.62 82 CYS A CA 1
ATOM 623 C C . CYS A 1 82 ? 5.967 1.220 4.564 1.00 94.62 82 CYS A C 1
ATOM 625 O O . CYS A 1 82 ? 5.215 0.567 5.286 1.00 94.62 82 CYS A O 1
ATOM 627 N N . GLN A 1 83 ? 7.239 1.456 4.898 1.00 95.88 83 GLN A N 1
ATOM 628 C CA . GLN A 1 83 ? 7.869 0.905 6.095 1.00 95.88 83 GLN A CA 1
ATOM 629 C C . GLN A 1 83 ? 7.149 1.371 7.362 1.00 95.88 83 GLN A C 1
ATOM 631 O O . GLN A 1 83 ? 6.969 0.595 8.300 1.00 95.88 83 GLN A O 1
ATOM 636 N N . PHE A 1 84 ? 6.722 2.634 7.399 1.00 94.69 84 PHE A N 1
ATOM 637 C CA . PHE A 1 84 ? 5.926 3.170 8.494 1.00 94.69 84 PHE A CA 1
ATOM 638 C C . PHE A 1 84 ? 4.582 2.443 8.634 1.00 94.69 84 PHE A C 1
ATOM 640 O O . PHE A 1 84 ? 4.250 2.031 9.745 1.00 94.69 84 PHE A O 1
ATOM 647 N N . LEU A 1 85 ? 3.835 2.238 7.544 1.00 96.44 85 LEU A N 1
ATOM 648 C CA . LEU A 1 85 ? 2.562 1.507 7.575 1.00 96.44 85 LEU A CA 1
ATOM 649 C C . LEU A 1 85 ? 2.747 0.062 8.059 1.00 96.44 85 LEU A C 1
ATOM 651 O O . LEU A 1 85 ? 2.016 -0.381 8.946 1.00 96.44 85 LEU A O 1
ATOM 655 N N . ILE A 1 86 ? 3.764 -0.636 7.545 1.00 97.19 86 ILE A N 1
ATOM 656 C CA . ILE A 1 86 ? 4.111 -2.007 7.950 1.00 97.19 86 ILE A CA 1
ATOM 657 C C . ILE A 1 86 ? 4.448 -2.050 9.446 1.00 97.19 86 ILE A C 1
ATOM 659 O O . ILE A 1 86 ? 3.886 -2.848 10.193 1.00 97.19 86 ILE A O 1
ATOM 663 N N . ASN A 1 87 ? 5.277 -1.120 9.929 1.00 95.12 87 ASN A N 1
ATOM 664 C CA . ASN A 1 87 ? 5.621 -1.019 11.351 1.00 95.12 87 ASN A CA 1
ATOM 665 C C . ASN A 1 87 ? 4.412 -0.693 12.243 1.00 95.12 87 ASN A C 1
ATOM 667 O O . ASN A 1 87 ? 4.429 -0.992 13.437 1.00 95.12 87 ASN A O 1
ATOM 671 N N . MET A 1 88 ? 3.367 -0.068 11.692 1.00 93.62 88 MET A N 1
ATOM 672 C CA . MET A 1 88 ? 2.108 0.168 12.399 1.00 93.62 88 MET A CA 1
ATOM 673 C C . MET A 1 88 ? 1.159 -1.041 12.390 1.00 93.62 88 MET A C 1
ATOM 675 O O . MET A 1 88 ? 0.146 -1.003 13.091 1.00 93.62 88 MET A O 1
ATOM 679 N N . GLY A 1 89 ? 1.492 -2.109 11.663 1.00 96.06 89 GLY A N 1
ATOM 680 C CA . GLY A 1 89 ? 0.725 -3.351 11.611 1.00 96.06 89 GLY A CA 1
ATOM 681 C C . GLY A 1 89 ? -0.081 -3.554 10.330 1.00 96.06 89 GLY A C 1
ATOM 682 O O . GLY A 1 89 ? -1.025 -4.345 10.360 1.00 96.06 89 GLY A O 1
ATOM 683 N N . ALA A 1 90 ? 0.254 -2.847 9.244 1.00 97.50 90 ALA A N 1
ATOM 684 C CA . ALA A 1 90 ? -0.222 -3.202 7.910 1.00 97.50 90 ALA A CA 1
ATOM 685 C C . ALA A 1 90 ? 0.441 -4.509 7.445 1.00 97.50 90 ALA A C 1
ATOM 687 O O . ALA A 1 90 ? 1.655 -4.677 7.567 1.00 97.50 90 ALA A O 1
ATOM 688 N N . ASP A 1 91 ? -0.364 -5.423 6.921 1.00 97.81 91 ASP A N 1
ATOM 689 C CA . ASP A 1 91 ? 0.042 -6.751 6.490 1.00 97.81 91 ASP A CA 1
ATOM 690 C C . ASP A 1 91 ? 0.265 -6.772 4.976 1.00 97.81 91 ASP A C 1
ATOM 692 O O . ASP A 1 91 ? -0.622 -6.467 4.175 1.00 97.81 91 ASP A O 1
ATOM 696 N N . LYS A 1 92 ? 1.482 -7.151 4.594 1.00 97.19 92 LYS A N 1
ATOM 697 C CA . LYS A 1 92 ? 1.926 -7.291 3.205 1.00 97.19 92 LYS A CA 1
ATOM 698 C C . LYS A 1 92 ? 1.475 -8.606 2.557 1.00 97.19 92 LYS A C 1
ATOM 700 O O . LYS A 1 92 ? 1.545 -8.734 1.341 1.00 97.19 92 LYS A O 1
ATOM 705 N N . ASN A 1 93 ? 0.977 -9.560 3.345 1.00 97.62 93 ASN A N 1
ATOM 706 C CA . ASN A 1 93 ? 0.499 -10.857 2.863 1.00 97.62 93 ASN A CA 1
ATOM 707 C C . ASN A 1 93 ? -0.964 -10.836 2.399 1.00 97.62 93 ASN A C 1
ATOM 709 O O . ASN A 1 93 ? -1.435 -11.808 1.805 1.00 97.62 93 ASN A O 1
ATOM 713 N N . ILE A 1 94 ? -1.703 -9.760 2.680 1.00 97.50 94 ILE A N 1
ATOM 714 C CA . ILE A 1 94 ? -3.081 -9.620 2.207 1.00 97.50 94 ILE A CA 1
ATOM 715 C C . ILE A 1 94 ? -3.066 -9.437 0.690 1.00 97.50 94 ILE A C 1
ATOM 717 O O . ILE A 1 94 ? -2.206 -8.749 0.140 1.00 97.50 94 ILE A O 1
ATOM 721 N N . VAL A 1 95 ? -4.046 -10.044 0.024 1.00 97.06 95 VAL A N 1
ATOM 722 C CA . VAL A 1 95 ? -4.242 -9.959 -1.424 1.00 97.06 95 VAL A CA 1
ATOM 723 C C . VAL A 1 95 ? -5.626 -9.410 -1.736 1.00 97.06 95 VAL A C 1
ATOM 725 O O . VAL A 1 95 ? -6.598 -9.705 -1.034 1.00 97.06 95 VAL A O 1
ATOM 728 N N . ASN A 1 96 ? -5.732 -8.633 -2.810 1.00 96.25 96 ASN A N 1
ATOM 729 C CA . ASN A 1 96 ? -7.023 -8.243 -3.348 1.00 96.25 96 ASN A CA 1
ATOM 730 C C . ASN A 1 96 ? -7.675 -9.482 -3.979 1.00 96.25 96 ASN A C 1
ATOM 732 O O . ASN A 1 96 ? -7.158 -10.080 -4.920 1.00 96.25 96 ASN A O 1
ATOM 736 N N . LEU A 1 97 ? -8.838 -9.875 -3.461 1.00 94.69 97 LEU A N 1
ATOM 737 C CA . LEU A 1 97 ? -9.525 -11.104 -3.870 1.00 94.69 97 LEU A CA 1
ATOM 738 C C . LEU A 1 97 ? -10.012 -11.092 -5.328 1.00 94.69 97 LEU A C 1
ATOM 740 O O . LEU A 1 97 ? -10.330 -12.152 -5.863 1.00 94.69 97 LEU A O 1
ATOM 744 N N . ARG A 1 98 ? -10.111 -9.918 -5.966 1.00 94.50 98 ARG A N 1
ATOM 745 C CA . ARG A 1 98 ? -10.597 -9.790 -7.349 1.00 94.50 98 ARG A CA 1
ATOM 746 C C . ARG A 1 98 ? -9.520 -10.114 -8.378 1.00 94.50 98 ARG A C 1
ATOM 748 O O . ARG A 1 98 ? -9.827 -10.756 -9.375 1.00 94.50 98 ARG A O 1
ATOM 755 N N . ASN A 1 99 ? -8.290 -9.657 -8.156 1.00 94.19 99 ASN A N 1
ATOM 756 C CA . ASN A 1 99 ? -7.180 -9.793 -9.110 1.00 94.19 99 ASN A CA 1
ATOM 757 C C . ASN A 1 99 ? -6.008 -10.632 -8.569 1.00 94.19 99 ASN A C 1
ATOM 759 O O . ASN A 1 99 ? -5.099 -10.960 -9.323 1.00 94.19 99 ASN A O 1
ATOM 763 N N . GLY A 1 100 ? -6.034 -11.003 -7.288 1.00 95.69 100 GLY A N 1
ATOM 764 C CA . GLY A 1 100 ? -4.983 -11.770 -6.625 1.00 95.69 100 GLY A CA 1
ATOM 765 C C . GLY A 1 100 ? -3.730 -10.963 -6.283 1.00 95.69 100 GLY A C 1
ATOM 766 O O . GLY A 1 100 ? -2.780 -11.556 -5.781 1.00 95.69 100 GLY A O 1
ATOM 767 N N . LEU A 1 101 ? -3.712 -9.651 -6.540 1.00 96.62 101 LEU A N 1
ATOM 768 C CA . LEU A 1 101 ? -2.531 -8.815 -6.333 1.00 96.62 101 LEU A CA 1
ATOM 769 C C . LEU A 1 101 ? -2.329 -8.499 -4.855 1.00 96.62 101 LEU A C 1
ATOM 771 O O . LEU A 1 101 ? -3.270 -8.140 -4.141 1.00 96.62 101 LEU A O 1
ATOM 775 N N . SER A 1 102 ? -1.079 -8.591 -4.412 1.00 97.50 102 SER A N 1
ATOM 776 C CA . SER A 1 102 ? -0.646 -8.051 -3.125 1.00 97.50 102 SER A CA 1
ATOM 777 C C . SER A 1 102 ? -0.302 -6.559 -3.255 1.00 97.50 102 SER A C 1
ATOM 779 O O . SER A 1 102 ? -0.468 -5.940 -4.315 1.00 97.50 102 SER A O 1
ATOM 781 N N . ALA A 1 103 ? 0.210 -5.955 -2.178 1.00 97.25 103 ALA A N 1
ATOM 782 C CA . ALA A 1 103 ? 0.776 -4.608 -2.259 1.00 97.25 103 ALA A CA 1
ATOM 783 C C . ALA A 1 103 ? 1.951 -4.537 -3.256 1.00 97.25 103 ALA A C 1
ATOM 785 O O . ALA A 1 103 ? 2.070 -3.542 -3.969 1.00 97.25 103 ALA A O 1
ATOM 786 N N . LEU A 1 104 ? 2.760 -5.602 -3.361 1.00 96.12 104 LEU A N 1
ATOM 787 C CA . LEU A 1 104 ? 3.848 -5.706 -4.338 1.00 96.12 104 LEU A CA 1
ATOM 788 C C . LEU A 1 104 ? 3.316 -5.664 -5.774 1.00 96.12 104 LEU A C 1
ATOM 790 O O . LEU A 1 104 ? 3.757 -4.833 -6.562 1.00 96.12 104 LEU A O 1
ATOM 794 N N . GLY A 1 105 ? 2.348 -6.518 -6.121 1.00 95.38 105 GLY A N 1
ATOM 795 C CA . GLY A 1 105 ? 1.787 -6.533 -7.475 1.00 95.38 105 GLY A CA 1
ATOM 796 C C . GLY A 1 105 ? 1.083 -5.229 -7.832 1.00 95.38 105 GLY A C 1
ATOM 797 O O . GLY A 1 105 ? 1.212 -4.744 -8.952 1.00 95.38 105 GLY A O 1
ATOM 798 N N . THR A 1 106 ? 0.404 -4.610 -6.863 1.00 95.44 106 THR A N 1
ATOM 799 C CA . THR A 1 106 ? -0.207 -3.284 -7.047 1.00 95.44 106 THR A CA 1
ATOM 800 C C . THR A 1 106 ? 0.848 -2.219 -7.379 1.00 95.44 106 THR A C 1
ATOM 802 O O . THR A 1 106 ? 0.649 -1.429 -8.302 1.00 95.44 106 THR A O 1
ATOM 805 N N . PHE A 1 107 ? 1.988 -2.224 -6.677 1.00 94.31 107 PHE A N 1
ATOM 806 C CA . PHE A 1 107 ? 3.118 -1.337 -6.970 1.00 94.31 107 PHE A CA 1
ATOM 807 C C . PHE A 1 107 ? 3.705 -1.605 -8.363 1.00 94.31 107 PHE A C 1
ATOM 809 O O . PHE A 1 107 ? 3.819 -0.681 -9.168 1.00 94.31 107 PHE A O 1
ATOM 816 N N . ARG A 1 108 ? 4.000 -2.871 -8.687 1.00 92.31 108 ARG A N 1
ATOM 817 C CA . ARG A 1 108 ? 4.528 -3.274 -10.002 1.00 92.31 108 ARG A CA 1
ATOM 818 C C . ARG A 1 108 ? 3.636 -2.813 -11.146 1.00 92.31 108 ARG A C 1
ATOM 820 O O . ARG A 1 108 ? 4.131 -2.227 -12.103 1.00 92.31 108 ARG A O 1
ATOM 827 N N . LEU A 1 109 ? 2.322 -3.002 -11.017 1.00 92.19 109 LEU A N 1
ATOM 828 C CA . LEU A 1 109 ? 1.353 -2.563 -12.021 1.00 92.19 109 LEU A CA 1
ATOM 829 C C . LEU A 1 109 ? 1.400 -1.042 -12.222 1.00 92.19 109 LEU A C 1
ATOM 831 O O . LEU A 1 109 ? 1.356 -0.553 -13.351 1.00 92.19 109 LEU A O 1
ATOM 835 N N . LYS A 1 110 ? 1.522 -0.272 -11.133 1.00 91.31 110 LYS A N 1
ATOM 836 C CA . LYS A 1 110 ? 1.645 1.186 -11.215 1.00 91.31 110 LYS A CA 1
ATOM 837 C C . LYS A 1 110 ? 2.933 1.612 -11.928 1.00 91.31 110 LYS A C 1
ATOM 839 O O . LYS A 1 110 ? 2.866 2.512 -12.770 1.00 91.31 110 LYS A O 1
ATOM 844 N N . ILE A 1 111 ? 4.068 0.984 -11.617 1.00 88.88 111 ILE A N 1
ATOM 845 C CA . ILE A 1 111 ? 5.348 1.258 -12.284 1.00 88.88 111 ILE A CA 1
ATOM 846 C C . ILE A 1 111 ? 5.279 0.895 -13.766 1.00 88.88 111 ILE A C 1
ATOM 848 O O . ILE A 1 111 ? 5.694 1.695 -14.601 1.00 88.88 111 ILE A O 1
ATOM 852 N N . GLN A 1 112 ? 4.700 -0.260 -14.100 1.00 88.56 112 GLN A N 1
ATOM 853 C CA . GLN A 1 112 ? 4.502 -0.704 -15.478 1.00 88.56 112 GLN A CA 1
ATOM 854 C C . GLN A 1 112 ? 3.739 0.358 -16.285 1.00 88.56 112 GLN A C 1
ATOM 856 O O . GLN A 1 112 ? 4.227 0.831 -17.312 1.00 88.56 112 GLN A O 1
ATOM 861 N N . HIS A 1 113 ? 2.594 0.820 -15.772 1.00 88.00 113 HIS A N 1
ATOM 862 C CA . HIS A 1 113 ? 1.813 1.887 -16.404 1.00 88.00 113 HIS A CA 1
ATOM 863 C C . HIS A 1 113 ? 2.581 3.215 -16.509 1.00 88.00 113 HIS A C 1
ATOM 865 O O . HIS A 1 113 ? 2.407 3.959 -17.473 1.00 88.00 113 HIS A O 1
ATOM 871 N N . GLU A 1 114 ? 3.412 3.551 -15.519 1.00 86.94 114 GLU A N 1
ATOM 872 C CA . GLU A 1 114 ? 4.214 4.777 -15.541 1.00 86.94 114 GLU A CA 1
ATOM 873 C C . GLU A 1 114 ? 5.321 4.718 -16.601 1.00 86.94 114 GLU A C 1
ATOM 875 O O . GLU A 1 114 ? 5.459 5.660 -17.381 1.00 86.94 114 GLU A O 1
ATOM 880 N N . LYS A 1 115 ? 6.052 3.602 -16.685 1.00 85.06 115 LYS A N 1
ATOM 881 C CA . LYS A 1 115 ? 7.075 3.361 -17.712 1.00 85.06 115 LYS A CA 1
ATOM 882 C C . LYS A 1 115 ? 6.458 3.359 -19.110 1.00 85.06 115 LYS A C 1
ATOM 884 O O . LYS A 1 115 ? 6.954 4.048 -19.997 1.00 85.06 115 LYS A O 1
ATOM 889 N N . GLN A 1 116 ? 5.315 2.695 -19.290 1.00 86.69 116 GLN A N 1
ATOM 890 C CA . GLN A 1 116 ? 4.579 2.716 -20.556 1.00 86.69 116 GLN A CA 1
ATOM 891 C C . GLN A 1 116 ? 4.162 4.144 -20.949 1.00 86.69 116 GLN A C 1
ATOM 893 O O . GLN A 1 116 ? 4.318 4.553 -22.098 1.00 86.69 116 GLN A O 1
ATOM 898 N N . ARG A 1 117 ? 3.690 4.947 -19.987 1.00 86.38 117 ARG A N 1
ATOM 899 C CA . ARG A 1 117 ? 3.374 6.364 -20.213 1.00 86.38 117 ARG A CA 1
ATOM 900 C C . ARG A 1 117 ? 4.608 7.180 -20.605 1.00 86.38 117 ARG A C 1
ATOM 902 O O . ARG A 1 117 ? 4.499 8.036 -21.477 1.00 86.38 117 ARG A O 1
ATOM 909 N N . GLN A 1 118 ? 5.755 6.951 -19.966 1.00 85.31 118 GLN A N 1
ATOM 910 C CA . GLN A 1 118 ? 7.013 7.621 -20.314 1.00 85.31 118 GLN A CA 1
ATOM 911 C C . GLN A 1 118 ? 7.431 7.301 -21.750 1.00 85.31 118 GLN A C 1
ATOM 913 O O . GLN A 1 118 ? 7.735 8.230 -22.495 1.00 85.31 118 GLN A O 1
ATOM 918 N N . LEU A 1 119 ? 7.340 6.032 -22.160 1.00 85.88 119 LEU A N 1
ATOM 919 C CA . LEU A 1 119 ? 7.620 5.599 -23.531 1.00 85.88 119 LEU A CA 1
ATOM 920 C C . LEU A 1 119 ? 6.713 6.293 -24.550 1.00 85.88 119 LEU A C 1
ATOM 922 O O . LEU A 1 119 ? 7.213 6.896 -25.495 1.00 85.88 119 LEU A O 1
ATOM 926 N N . MET A 1 120 ? 5.393 6.302 -24.321 1.00 86.75 120 MET A N 1
ATOM 927 C CA . MET A 1 120 ? 4.441 6.987 -25.212 1.00 86.75 120 MET A CA 1
ATOM 928 C C . MET A 1 120 ? 4.710 8.495 -25.345 1.00 86.75 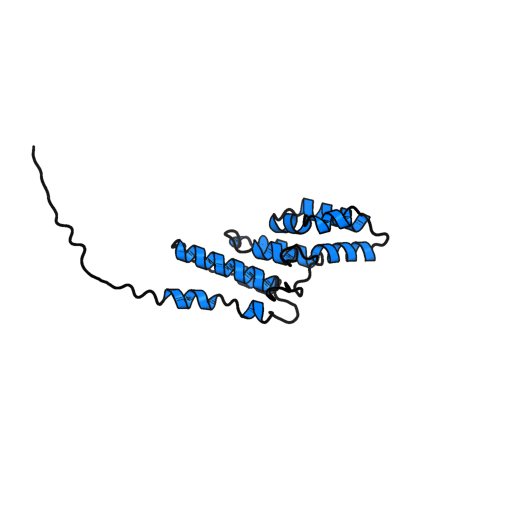120 MET A C 1
ATOM 930 O O . MET A 1 120 ? 4.344 9.105 -26.347 1.00 86.75 120 MET A O 1
ATOM 934 N N . LEU A 1 121 ? 5.310 9.111 -24.323 1.00 88.06 121 LEU A N 1
ATOM 935 C CA . LEU A 1 121 ? 5.648 10.535 -24.294 1.00 88.06 121 LEU A CA 1
ATOM 936 C C . LEU A 1 121 ? 7.107 10.819 -24.686 1.00 88.06 121 LEU A C 1
ATOM 938 O O . LEU A 1 121 ? 7.534 11.968 -24.574 1.00 88.06 121 LEU A O 1
ATOM 942 N N . PHE A 1 122 ? 7.867 9.807 -25.120 1.00 86.12 122 PHE A N 1
ATOM 943 C CA . PHE A 1 122 ? 9.301 9.902 -25.422 1.00 86.12 122 PHE A CA 1
ATOM 944 C C . PHE A 1 122 ? 10.131 10.495 -24.268 1.00 86.12 122 PHE A C 1
ATOM 946 O O . PHE A 1 122 ? 11.123 11.196 -24.475 1.00 86.12 122 PHE A O 1
ATOM 953 N N . LEU A 1 123 ? 9.707 10.237 -23.030 1.00 83.75 123 LEU A N 1
ATOM 954 C CA . LEU A 1 123 ? 10.447 10.600 -21.830 1.00 83.75 123 LEU A CA 1
ATOM 955 C C . LEU A 1 123 ? 11.482 9.513 -21.516 1.00 83.75 123 LEU A C 1
ATOM 957 O O . LEU A 1 123 ? 11.222 8.333 -21.759 1.00 83.75 123 LEU A O 1
ATOM 961 N N . PRO A 1 124 ? 12.643 9.880 -20.948 1.00 77.69 124 PRO A N 1
ATOM 962 C CA . PRO A 1 124 ? 13.641 8.897 -20.555 1.00 77.69 124 PRO A CA 1
ATOM 963 C C . PRO A 1 124 ? 13.066 7.947 -19.501 1.00 77.69 124 PRO A C 1
ATOM 965 O O . PRO A 1 124 ? 12.484 8.395 -18.507 1.00 77.69 124 PRO A O 1
ATOM 968 N N . LEU A 1 125 ? 13.274 6.645 -19.711 1.00 75.75 125 LEU A N 1
ATOM 969 C CA . LEU A 1 125 ? 13.021 5.639 -18.688 1.00 75.75 125 LEU A CA 1
ATOM 970 C C . LEU A 1 125 ? 13.957 5.888 -17.508 1.00 75.75 125 LEU A C 1
ATOM 972 O O . LEU A 1 125 ? 15.154 6.134 -17.678 1.00 75.75 125 LEU A O 1
ATOM 976 N N . ARG A 1 126 ? 13.398 5.837 -16.304 1.00 69.00 126 ARG A N 1
ATOM 977 C CA . ARG A 1 126 ? 14.180 5.953 -15.079 1.00 69.00 126 ARG A CA 1
ATOM 978 C C . ARG A 1 126 ? 14.519 4.559 -14.567 1.00 69.00 126 ARG A C 1
ATOM 980 O O . ARG A 1 126 ? 13.619 3.806 -14.206 1.00 69.00 126 ARG A O 1
ATOM 987 N N . ASP A 1 127 ? 15.810 4.251 -14.5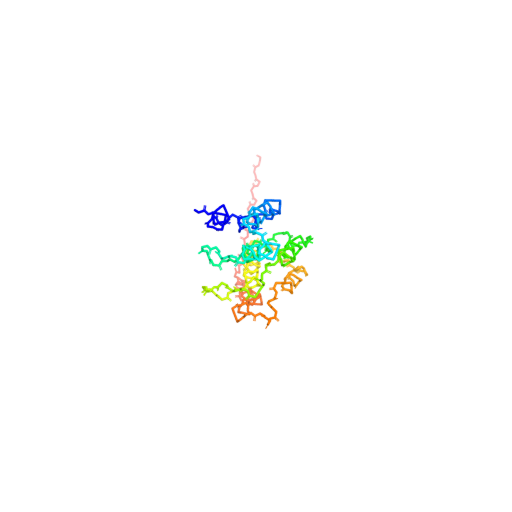09 1.00 62.88 127 ASP A N 1
ATOM 988 C CA . ASP A 1 127 ? 16.316 3.124 -13.729 1.00 62.88 127 ASP A CA 1
ATOM 989 C C . ASP A 1 127 ? 16.431 3.566 -12.275 1.00 62.88 127 ASP A C 1
ATOM 991 O O . ASP A 1 127 ? 17.349 4.300 -11.897 1.00 62.88 127 ASP A O 1
ATOM 995 N N . GLU A 1 128 ? 15.471 3.157 -11.451 1.00 71.94 128 GLU A N 1
ATOM 996 C CA . GLU A 1 128 ? 15.411 3.600 -10.066 1.00 71.94 128 GLU A CA 1
ATOM 997 C C . GLU A 1 128 ? 15.802 2.451 -9.128 1.00 71.94 128 GLU A C 1
ATOM 999 O O . GLU A 1 128 ? 15.013 1.533 -8.912 1.00 71.94 128 GLU A O 1
ATOM 1004 N N . PRO A 1 129 ? 16.992 2.489 -8.491 1.00 78.94 129 PRO A N 1
ATOM 1005 C CA . PRO A 1 129 ? 17.356 1.505 -7.466 1.00 78.94 129 PRO A CA 1
ATOM 1006 C C . PRO A 1 129 ? 16.363 1.489 -6.291 1.00 78.94 129 PRO A C 1
ATOM 1008 O O . PRO A 1 129 ? 16.290 0.512 -5.545 1.00 78.94 129 PRO A O 1
ATOM 1011 N N . GLU A 1 130 ? 15.580 2.559 -6.126 1.00 85.56 130 GLU A N 1
ATOM 1012 C CA . GLU A 1 130 ? 14.495 2.625 -5.154 1.00 85.56 130 GLU A CA 1
ATOM 1013 C C . GLU A 1 130 ? 13.337 1.676 -5.486 1.00 85.56 130 GLU A C 1
ATOM 1015 O O . GLU A 1 130 ? 12.717 1.160 -4.559 1.00 85.56 130 GLU A O 1
ATOM 1020 N N . GLU A 1 131 ? 13.080 1.382 -6.764 1.00 88.06 131 GLU A N 1
ATOM 1021 C CA . GLU A 1 131 ? 12.058 0.422 -7.194 1.00 88.06 131 GLU A CA 1
ATOM 1022 C C . GLU A 1 131 ? 12.343 -0.958 -6.597 1.00 88.06 131 GLU A C 1
ATOM 1024 O O . GLU A 1 131 ? 11.514 -1.498 -5.870 1.00 88.06 131 GLU A O 1
ATOM 1029 N N . ALA A 1 132 ? 13.563 -1.471 -6.778 1.00 89.25 132 ALA A N 1
ATOM 1030 C CA . ALA A 1 132 ? 13.975 -2.763 -6.228 1.00 89.25 132 ALA A CA 1
ATOM 1031 C C . ALA A 1 132 ? 13.903 -2.802 -4.691 1.00 89.25 132 ALA A C 1
ATOM 1033 O O . ALA A 1 132 ? 13.527 -3.811 -4.092 1.00 89.25 132 ALA A O 1
ATOM 1034 N N . LEU A 1 133 ? 14.245 -1.693 -4.028 1.00 91.62 133 LEU A N 1
ATOM 1035 C CA . LEU A 1 133 ? 14.178 -1.597 -2.568 1.00 91.62 133 LEU A CA 1
ATOM 1036 C C . LEU A 1 133 ? 12.733 -1.505 -2.059 1.00 91.62 133 LEU A C 1
ATOM 1038 O O . LEU A 1 133 ? 12.441 -1.993 -0.967 1.00 91.62 133 LEU A O 1
ATOM 1042 N N . MET A 1 134 ? 11.840 -0.881 -2.825 1.00 92.12 134 MET A N 1
ATOM 1043 C CA . MET A 1 134 ? 10.407 -0.877 -2.558 1.00 92.12 134 MET A CA 1
ATOM 1044 C C . MET A 1 134 ? 9.810 -2.271 -2.765 1.00 92.12 134 MET A C 1
ATOM 1046 O O . MET A 1 134 ? 9.054 -2.729 -1.910 1.00 92.12 134 MET A O 1
ATOM 1050 N N . GLU A 1 135 ? 10.174 -2.967 -3.845 1.00 93.62 135 GLU A N 1
ATOM 1051 C CA . GLU A 1 135 ? 9.715 -4.335 -4.092 1.00 93.62 135 GLU A CA 1
ATOM 1052 C C . GLU A 1 135 ? 10.095 -5.265 -2.941 1.00 93.62 135 GLU A C 1
ATOM 1054 O O . GLU A 1 135 ? 9.227 -5.923 -2.372 1.00 93.62 135 GLU A O 1
ATOM 1059 N N . ALA A 1 136 ? 11.365 -5.244 -2.525 1.00 94.69 136 ALA A N 1
ATOM 1060 C CA . ALA A 1 136 ? 11.846 -6.053 -1.407 1.00 94.69 136 ALA A CA 1
ATOM 1061 C C . ALA A 1 136 ? 11.119 -5.743 -0.085 1.00 94.69 136 ALA A C 1
ATOM 1063 O O . ALA A 1 136 ? 10.951 -6.617 0.764 1.00 94.69 136 ALA A O 1
ATOM 1064 N N . LEU A 1 137 ? 10.685 -4.495 0.111 1.00 96.12 137 LEU A N 1
ATOM 1065 C CA . LEU A 1 137 ? 9.911 -4.102 1.286 1.00 96.12 137 LEU A CA 1
ATOM 1066 C C . LEU A 1 137 ? 8.469 -4.633 1.239 1.00 96.12 137 LEU A C 1
ATOM 1068 O O . LEU A 1 137 ? 7.921 -5.017 2.275 1.00 96.12 137 LEU A O 1
ATOM 1072 N N . LEU A 1 138 ? 7.849 -4.603 0.059 1.00 96.44 138 LEU A N 1
ATOM 1073 C CA . LEU A 1 138 ? 6.449 -4.975 -0.147 1.00 96.44 138 LEU A CA 1
ATOM 1074 C C . LEU A 1 138 ? 6.247 -6.474 -0.387 1.00 96.44 138 LEU A C 1
ATOM 1076 O O . LEU A 1 138 ? 5.110 -6.936 -0.310 1.00 96.44 138 LEU A O 1
ATOM 1080 N N . GLU A 1 139 ? 7.314 -7.225 -0.660 1.00 96.88 139 GLU A N 1
ATOM 1081 C CA . GLU A 1 139 ? 7.246 -8.661 -0.911 1.00 96.88 139 GLU A CA 1
ATOM 1082 C C . GLU A 1 139 ? 6.590 -9.408 0.268 1.00 96.88 139 GLU A C 1
ATOM 1084 O O . GLU A 1 139 ? 7.049 -9.280 1.414 1.00 96.88 139 GLU A O 1
ATOM 1089 N N . PRO A 1 140 ? 5.530 -10.204 0.023 1.00 96.88 140 PRO A N 1
ATOM 1090 C CA . PRO A 1 140 ? 4.927 -11.045 1.053 1.00 96.88 140 PRO A CA 1
ATOM 1091 C C . PRO A 1 140 ? 5.954 -11.986 1.707 1.00 96.88 140 PRO A C 1
ATOM 1093 O O . PRO A 1 140 ? 6.936 -12.393 1.094 1.00 96.88 140 PRO A O 1
ATOM 1096 N N . ASP A 1 141 ? 5.725 -12.393 2.956 1.00 95.31 141 ASP A N 1
ATOM 1097 C CA . ASP A 1 141 ? 6.671 -13.227 3.722 1.00 95.31 141 ASP A CA 1
ATOM 1098 C C . ASP A 1 141 ? 6.885 -14.628 3.126 1.00 95.31 141 ASP A C 1
ATOM 1100 O O . ASP A 1 141 ? 7.876 -15.298 3.419 1.00 95.31 141 ASP A O 1
ATOM 1104 N N . HIS A 1 142 ? 5.949 -15.084 2.295 1.00 92.00 142 HIS A N 1
ATOM 1105 C CA . HIS A 1 142 ? 6.015 -16.363 1.585 1.00 92.00 142 HIS A CA 1
ATOM 1106 C C . HIS A 1 142 ? 6.477 -16.220 0.127 1.00 92.00 142 HIS A C 1
ATOM 1108 O O . HIS A 1 142 ? 6.413 -17.191 -0.630 1.00 92.00 142 HIS A O 1
ATOM 1114 N N . GLY A 1 143 ? 6.959 -15.032 -0.241 1.00 93.88 143 GLY A N 1
ATOM 1115 C CA . GLY A 1 143 ? 7.300 -14.651 -1.603 1.00 93.88 143 GLY A CA 1
ATOM 1116 C C . GLY A 1 143 ? 6.111 -14.085 -2.376 1.00 93.88 143 GLY A C 1
ATOM 1117 O O . GLY A 1 143 ? 4.965 -14.103 -1.921 1.00 93.88 143 GLY A O 1
ATOM 1118 N N . GLU A 1 144 ? 6.401 -13.577 -3.568 1.00 94.06 144 GLU A N 1
ATOM 1119 C CA . GLU A 1 144 ? 5.410 -13.012 -4.488 1.00 94.06 144 GLU A CA 1
ATOM 1120 C C . GLU A 1 144 ? 4.249 -13.970 -4.814 1.00 94.06 144 GLU A C 1
ATOM 1122 O O . GLU A 1 144 ? 4.413 -15.191 -4.944 1.00 94.06 144 GLU A O 1
ATOM 1127 N N . THR A 1 145 ? 3.053 -13.407 -4.996 1.00 94.50 145 THR A N 1
ATOM 1128 C CA . THR A 1 145 ? 1.894 -14.191 -5.431 1.00 94.50 145 THR A CA 1
ATOM 1129 C C . THR A 1 145 ? 2.000 -14.542 -6.922 1.00 94.50 145 THR A C 1
ATOM 1131 O O . THR A 1 145 ? 2.724 -13.882 -7.673 1.00 94.50 145 THR A O 1
ATOM 1134 N N . PRO A 1 146 ? 1.246 -15.547 -7.415 1.00 93.94 146 PRO A N 1
ATOM 1135 C CA . PRO A 1 146 ? 1.192 -15.832 -8.849 1.00 93.94 146 PRO A CA 1
ATOM 1136 C C . PRO A 1 146 ? 0.767 -14.626 -9.698 1.00 93.94 146 PRO A C 1
ATOM 1138 O O . PRO A 1 146 ? 1.247 -14.483 -10.818 1.00 93.94 146 PRO A O 1
ATOM 1141 N N . ALA A 1 147 ? -0.109 -13.765 -9.169 1.00 93.38 147 ALA A N 1
ATOM 1142 C CA . ALA A 1 147 ? -0.564 -12.564 -9.860 1.00 93.38 147 ALA A CA 1
ATOM 1143 C C . ALA A 1 147 ? 0.520 -11.471 -9.868 1.00 93.38 147 ALA A C 1
ATOM 1145 O O . ALA A 1 147 ? 0.751 -10.859 -10.905 1.00 93.38 147 ALA A O 1
ATOM 1146 N N . ASP A 1 148 ? 1.247 -11.288 -8.760 1.00 94.38 148 ASP A N 1
ATOM 1147 C CA . ASP A 1 148 ? 2.374 -10.344 -8.695 1.00 94.38 148 ASP A CA 1
ATOM 1148 C C . ASP A 1 148 ? 3.505 -10.740 -9.658 1.00 94.38 148 ASP A C 1
ATOM 1150 O O . ASP A 1 148 ? 4.133 -9.877 -10.268 1.00 94.38 148 ASP A O 1
ATOM 1154 N N . ARG A 1 149 ? 3.758 -12.050 -9.805 1.00 91.56 149 ARG A N 1
ATOM 1155 C CA . ARG A 1 149 ? 4.769 -12.600 -10.723 1.00 91.56 149 ARG A CA 1
ATOM 1156 C C . ARG A 1 149 ? 4.410 -12.393 -12.191 1.00 91.56 149 ARG A C 1
ATOM 1158 O O . ARG A 1 149 ? 5.312 -12.313 -13.017 1.00 91.56 149 ARG A O 1
ATOM 1165 N N . ALA A 1 150 ? 3.118 -12.378 -12.516 1.00 89.62 150 ALA A N 1
ATOM 1166 C CA . ALA A 1 150 ? 2.643 -12.199 -13.885 1.00 89.62 150 ALA A CA 1
ATOM 1167 C C . ALA A 1 150 ? 2.843 -10.764 -14.394 1.00 89.62 150 ALA A C 1
ATOM 1169 O O . ALA A 1 150 ? 2.799 -10.539 -15.596 1.00 89.62 150 ALA A O 1
ATOM 1170 N N . ILE A 1 151 ? 3.079 -9.804 -13.496 1.00 85.38 151 ILE A N 1
ATOM 1171 C CA . ILE A 1 151 ? 3.411 -8.425 -13.849 1.00 85.38 151 ILE A CA 1
ATOM 1172 C C . ILE A 1 151 ? 4.934 -8.332 -13.930 1.00 85.38 151 ILE A C 1
ATOM 1174 O O . ILE A 1 151 ? 5.596 -7.944 -12.965 1.00 85.38 151 ILE A O 1
ATOM 1178 N N . ARG A 1 152 ? 5.508 -8.744 -15.064 1.00 68.56 152 ARG A N 1
ATOM 1179 C CA . ARG A 1 152 ? 6.934 -8.542 -15.329 1.00 68.56 152 ARG A CA 1
ATOM 1180 C C . ARG A 1 152 ? 7.129 -7.289 -16.155 1.00 68.56 152 ARG A C 1
ATOM 1182 O O . ARG A 1 152 ? 6.511 -7.089 -17.191 1.00 68.56 152 ARG A O 1
ATOM 1189 N N . LEU A 1 153 ? 8.022 -6.441 -15.665 1.00 58.94 153 LEU A N 1
ATOM 1190 C CA . LEU A 1 153 ? 8.436 -5.214 -16.343 1.00 58.94 153 LEU A CA 1
ATOM 1191 C C . LEU A 1 15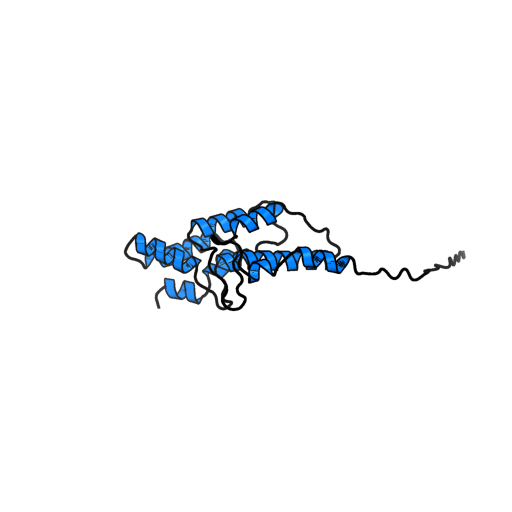3 ? 9.208 -5.500 -17.638 1.00 58.94 153 LEU A C 1
ATOM 1193 O O . LEU A 1 153 ? 9.227 -4.657 -18.528 1.00 58.94 153 LEU A O 1
ATOM 1197 N N . GLU A 1 154 ? 9.803 -6.691 -17.724 1.00 57.97 154 GLU A N 1
ATOM 1198 C CA . GLU A 1 154 ? 10.538 -7.221 -18.878 1.00 57.97 154 GLU A CA 1
ATOM 1199 C C . GLU A 1 154 ? 9.672 -7.225 -20.151 1.00 57.97 154 GLU A C 1
ATOM 1201 O O . GLU A 1 154 ? 10.164 -6.870 -21.217 1.00 57.97 154 GLU A O 1
ATOM 1206 N N . ASP A 1 155 ? 8.364 -7.471 -20.020 1.00 54.66 155 ASP A N 1
ATOM 1207 C CA . ASP A 1 155 ? 7.439 -7.577 -21.156 1.00 54.66 155 ASP A CA 1
ATOM 1208 C C . ASP A 1 155 ? 7.178 -6.231 -21.868 1.00 54.66 155 ASP A C 1
ATOM 1210 O O . ASP A 1 155 ? 6.682 -6.214 -22.988 1.00 54.66 155 ASP A O 1
ATOM 1214 N N . ILE A 1 156 ? 7.496 -5.084 -21.247 1.00 56.56 156 ILE A N 1
ATOM 1215 C CA . ILE A 1 156 ? 7.310 -3.765 -21.889 1.00 56.56 156 ILE A CA 1
ATOM 1216 C C . ILE A 1 156 ? 8.427 -3.475 -22.899 1.00 56.56 156 ILE A C 1
ATOM 1218 O O . ILE A 1 156 ? 8.197 -2.780 -23.884 1.00 56.56 156 ILE A O 1
ATOM 1222 N N . VAL A 1 157 ? 9.650 -3.938 -22.627 1.00 52.00 157 VAL A N 1
ATOM 1223 C CA . VAL A 1 157 ? 10.829 -3.602 -23.443 1.00 52.00 157 VAL A CA 1
ATOM 1224 C C . VAL A 1 157 ? 10.810 -4.389 -24.753 1.00 52.00 157 VAL A C 1
ATOM 1226 O O . VAL A 1 157 ? 11.108 -3.817 -25.799 1.00 52.00 157 VAL A O 1
ATOM 1229 N N . ASP A 1 158 ? 10.357 -5.644 -24.714 1.00 51.47 158 ASP A N 1
ATOM 1230 C CA . ASP A 1 158 ? 10.271 -6.511 -25.894 1.00 51.47 158 ASP A CA 1
ATOM 1231 C C . ASP A 1 158 ? 9.268 -5.996 -26.955 1.00 51.47 158 ASP A C 1
ATOM 1233 O O . ASP A 1 158 ? 9.437 -6.276 -28.138 1.00 51.47 158 ASP A O 1
ATOM 1237 N N . GLU A 1 159 ? 8.259 -5.192 -26.583 1.00 49.84 159 GLU A N 1
ATOM 1238 C CA . GLU A 1 159 ? 7.298 -4.606 -27.541 1.00 49.84 159 GLU A CA 1
ATOM 1239 C C . GLU A 1 159 ? 7.838 -3.377 -28.299 1.00 49.84 159 GLU A C 1
ATOM 1241 O O . GLU A 1 159 ? 7.286 -2.999 -29.334 1.00 49.84 159 GLU A O 1
ATOM 1246 N N . VAL A 1 160 ? 8.895 -2.720 -27.807 1.00 50.12 160 VAL A N 1
ATOM 1247 C CA . VAL A 1 160 ? 9.429 -1.492 -28.434 1.00 50.12 160 VAL A CA 1
ATOM 1248 C C . VAL A 1 160 ? 10.444 -1.813 -29.537 1.00 50.12 160 VAL A C 1
ATOM 1250 O O . VAL A 1 160 ? 10.576 -1.038 -30.485 1.00 50.12 160 VAL A O 1
ATOM 1253 N N . ASP A 1 161 ? 11.103 -2.971 -29.465 1.00 48.41 161 ASP A N 1
ATOM 1254 C CA . ASP A 1 161 ? 12.065 -3.430 -30.477 1.00 48.41 161 ASP A CA 1
ATOM 1255 C C . ASP A 1 161 ? 11.392 -3.939 -31.775 1.00 48.41 161 ASP A C 1
ATOM 1257 O O . ASP A 1 161 ? 12.069 -4.101 -32.790 1.00 48.41 161 ASP A O 1
ATOM 1261 N N . GLU A 1 162 ? 10.066 -4.136 -31.786 1.00 48.81 162 GLU A N 1
ATOM 1262 C CA . GLU A 1 162 ? 9.285 -4.514 -32.982 1.00 48.81 162 GLU A CA 1
ATOM 1263 C C . GLU A 1 162 ? 8.671 -3.320 -33.737 1.00 48.81 162 GLU A C 1
ATOM 1265 O O . GLU A 1 162 ? 7.890 -3.504 -34.675 1.00 48.81 162 GLU A O 1
ATOM 1270 N N . ILE A 1 163 ? 9.029 -2.078 -33.395 1.00 47.50 163 ILE A N 1
ATOM 1271 C CA . ILE A 1 163 ? 8.734 -0.941 -34.275 1.00 47.50 163 ILE A CA 1
ATOM 1272 C C . ILE A 1 163 ? 9.778 -0.954 -35.397 1.00 47.50 163 ILE A C 1
ATOM 1274 O O . ILE A 1 163 ? 10.784 -0.245 -35.342 1.00 47.50 163 ILE A O 1
ATOM 1278 N N . GLU A 1 164 ? 9.542 -1.787 -36.416 1.00 42.34 164 GLU A N 1
ATOM 1279 C CA . GLU A 1 164 ? 10.188 -1.654 -37.721 1.00 42.34 164 GLU A CA 1
ATOM 1280 C C . GLU A 1 164 ? 9.930 -0.225 -38.213 1.00 42.34 164 GLU A C 1
ATOM 1282 O O . GLU A 1 164 ? 8.823 0.144 -38.610 1.00 42.34 164 GLU A O 1
ATOM 1287 N N . VAL A 1 165 ? 10.954 0.620 -38.108 1.00 50.91 165 VAL A N 1
ATOM 1288 C CA . VAL A 1 165 ? 10.960 1.936 -38.733 1.00 50.91 165 VAL A CA 1
ATOM 1289 C C . VAL A 1 165 ? 11.058 1.661 -40.228 1.00 50.91 165 VAL A C 1
ATOM 1291 O O . VAL A 1 165 ? 12.143 1.383 -40.733 1.00 50.91 165 VAL A O 1
ATOM 1294 N N . ASP A 1 166 ? 9.912 1.642 -40.907 1.00 44.84 166 ASP A N 1
ATOM 1295 C CA . ASP A 1 166 ? 9.855 1.602 -42.366 1.00 44.84 166 ASP A CA 1
ATOM 1296 C C . ASP A 1 166 ? 10.546 2.880 -42.865 1.00 44.84 166 ASP A C 1
ATOM 1298 O O . ASP A 1 166 ? 10.013 3.990 -42.783 1.00 44.84 166 ASP A O 1
ATOM 1302 N N . ASP A 1 167 ? 11.803 2.714 -43.271 1.00 53.16 167 ASP A N 1
ATOM 1303 C CA . ASP A 1 167 ? 12.704 3.732 -43.803 1.00 53.16 167 ASP A CA 1
ATOM 1304 C C . ASP A 1 167 ? 12.254 4.065 -45.237 1.00 53.16 167 ASP A C 1
ATOM 1306 O O . ASP A 1 167 ? 12.939 3.767 -46.212 1.00 53.16 167 ASP A O 1
ATOM 1310 N N . ASP A 1 168 ? 11.039 4.606 -45.381 1.00 47.34 168 ASP A N 1
ATOM 1311 C CA . ASP A 1 168 ? 10.466 4.982 -46.675 1.00 47.34 168 ASP A CA 1
ATOM 1312 C C . ASP A 1 168 ? 10.751 6.470 -46.956 1.00 47.34 168 ASP A C 1
ATOM 1314 O O . ASP A 1 168 ? 10.003 7.383 -46.606 1.00 47.34 168 ASP A O 1
ATOM 1318 N N . GLU A 1 169 ? 11.934 6.675 -47.539 1.00 50.03 169 GLU A N 1
ATOM 1319 C CA . GLU A 1 169 ? 12.171 7.509 -48.724 1.00 50.03 169 GLU A CA 1
ATOM 1320 C C . GLU A 1 169 ? 11.724 8.996 -48.688 1.00 50.03 169 GLU A C 1
ATOM 1322 O O . GLU A 1 169 ? 10.586 9.376 -48.956 1.00 50.03 169 GLU A O 1
ATOM 1327 N N . GLY A 1 170 ? 12.722 9.880 -48.543 1.00 48.03 170 GLY A N 1
ATOM 1328 C CA . GLY A 1 170 ? 12.905 11.000 -49.479 1.00 48.03 170 GLY A CA 1
ATOM 1329 C C . GLY A 1 170 ? 11.969 12.211 -49.376 1.00 48.03 170 GLY A C 1
ATOM 1330 O O . GLY A 1 170 ? 11.230 12.508 -50.313 1.00 48.03 170 GLY A O 1
ATOM 1331 N N . PHE A 1 171 ? 12.101 13.028 -48.324 1.00 41.00 171 PHE A N 1
ATOM 1332 C CA . PHE A 1 171 ? 11.535 14.387 -48.327 1.00 41.00 171 PHE A CA 1
ATOM 1333 C C . PHE A 1 171 ? 12.482 15.372 -49.040 1.00 41.00 171 PHE A C 1
ATOM 1335 O O . PHE A 1 171 ? 13.367 15.985 -48.442 1.00 41.00 171 PHE A O 1
ATOM 1342 N N . PHE A 1 172 ? 12.306 15.482 -50.356 1.00 46.00 172 PHE A N 1
ATOM 1343 C CA . PHE A 1 172 ? 12.946 16.469 -51.224 1.00 46.00 172 PHE A CA 1
ATOM 1344 C C . PHE A 1 172 ? 12.325 17.851 -50.942 1.00 46.00 172 PHE A C 1
ATOM 1346 O O . PHE A 1 172 ? 11.191 18.114 -51.335 1.00 46.00 172 PHE A O 1
ATOM 1353 N N . PHE A 1 173 ? 13.029 18.728 -50.223 1.00 44.06 173 PHE A N 1
ATOM 1354 C CA . PHE A 1 173 ? 12.676 20.149 -50.182 1.00 44.06 173 PHE A CA 1
ATOM 1355 C C . PHE A 1 173 ? 13.356 20.833 -51.369 1.00 44.06 173 PHE A C 1
ATOM 1357 O O . PHE A 1 173 ? 14.565 21.063 -51.344 1.00 44.06 173 PHE A O 1
ATOM 1364 N N . GLU A 1 174 ? 12.581 21.107 -52.420 1.00 48.09 174 GLU A N 1
ATOM 1365 C CA . GLU A 1 174 ? 12.983 22.038 -53.473 1.00 48.09 174 GLU A CA 1
ATOM 1366 C C . GLU A 1 174 ? 13.060 23.455 -52.890 1.00 48.09 174 GLU A C 1
ATOM 1368 O O . GLU A 1 174 ? 12.120 23.970 -52.283 1.00 48.09 174 GLU A O 1
ATOM 1373 N N . ASP A 1 175 ? 14.257 24.011 -53.035 1.00 56.69 175 ASP A N 1
ATOM 1374 C CA . ASP A 1 175 ? 14.661 25.387 -52.797 1.00 56.69 175 ASP A CA 1
ATOM 1375 C C . ASP A 1 175 ? 14.064 26.272 -53.897 1.00 56.69 175 ASP A C 1
ATOM 1377 O O . ASP A 1 175 ? 14.545 26.237 -55.026 1.00 56.69 175 ASP A O 1
ATOM 1381 N N . ASP A 1 176 ? 13.024 27.044 -53.579 1.00 54.03 176 ASP A N 1
ATOM 1382 C CA . ASP A 1 176 ? 12.583 28.160 -54.421 1.00 54.03 176 ASP A CA 1
ATOM 1383 C C . ASP A 1 176 ? 12.926 29.473 -53.712 1.00 54.03 176 ASP A C 1
ATOM 1385 O O . ASP A 1 176 ? 12.160 30.056 -52.938 1.00 54.03 176 ASP A O 1
ATOM 1389 N N . SER A 1 177 ? 14.153 29.910 -53.981 1.00 62.91 177 SER A N 1
ATOM 1390 C CA . SER A 1 177 ? 14.578 31.293 -53.877 1.00 62.91 177 SER A CA 1
ATOM 1391 C C . SER A 1 177 ? 13.768 32.163 -54.842 1.00 62.91 177 SER A C 1
ATOM 1393 O O . SER A 1 177 ? 13.907 31.998 -56.049 1.00 62.91 177 SER A O 1
ATOM 1395 N N . ASP A 1 178 ? 13.033 33.145 -54.324 1.00 55.44 178 ASP A N 1
ATOM 1396 C CA . ASP A 1 178 ? 12.631 34.325 -55.095 1.00 55.44 178 ASP A CA 1
ATOM 1397 C C . ASP A 1 178 ? 12.974 35.587 -54.288 1.00 55.44 178 ASP A C 1
ATOM 1399 O O . ASP A 1 178 ? 12.234 36.057 -53.418 1.00 55.44 178 ASP A O 1
ATOM 1403 N N . GLU A 1 179 ? 14.174 36.101 -54.572 1.00 59.34 179 GLU A N 1
ATOM 1404 C CA . GLU A 1 179 ? 14.500 37.521 -54.478 1.00 59.34 179 GLU A CA 1
ATOM 1405 C C . GLU A 1 179 ? 13.627 38.286 -55.480 1.00 59.34 179 GLU A C 1
ATOM 1407 O O . GLU A 1 179 ? 13.669 37.979 -56.664 1.00 59.34 179 GLU A O 1
ATOM 1412 N N . ASP A 1 180 ? 12.922 39.331 -55.039 1.00 59.31 180 ASP A N 1
ATOM 1413 C CA . ASP A 1 180 ? 12.607 40.463 -55.914 1.00 59.31 180 ASP A CA 1
ATOM 1414 C C . ASP A 1 180 ? 12.371 41.758 -55.101 1.00 59.31 180 ASP A C 1
ATOM 1416 O O . ASP A 1 180 ? 11.369 41.907 -54.401 1.00 59.31 180 ASP A O 1
ATOM 1420 N N . TYR A 1 181 ? 13.359 42.657 -55.239 1.00 50.22 181 TYR A N 1
ATOM 1421 C CA . TYR A 1 181 ? 13.411 44.132 -55.107 1.00 50.22 181 TYR A CA 1
ATOM 1422 C C . TYR A 1 181 ? 12.870 44.875 -53.870 1.00 50.22 181 TYR A C 1
ATOM 1424 O O . TYR A 1 181 ? 11.644 45.076 -53.727 1.00 50.22 181 TYR A O 1
#